Protein AF-A0A4Q0SVI5-F1 (afdb_monomer_lite)

Secondary structure (DSSP, 8-state):
-----HHHHHHHHHHHHHHHHHHHHTTS-HHHHHHHHHHH---

Sequence (43 aa):
MATNSAIANEAIERIGALCQIERDIRGKPAELRCEVRQARARP

pLDDT: mean 90.86, std 12.01, range [46.56, 98.44]

Radius of gyration: 13.31 Å; chains: 1; bounding box: 21×15×41 Å

Organism: NCBI:txid2479048

Foldseek 3Di:
DPDPDPVVVVVVVLVVQVVVLCVVCPPPDPVVNVVSCVVRSDD

Structure (mmCIF, N/CA/C/O backbone):
data_AF-A0A4Q0SVI5-F1
#
_entry.id   AF-A0A4Q0SVI5-F1
#
loop_
_atom_site.group_PDB
_atom_site.id
_atom_site.type_symbol
_atom_site.label_atom_id
_atom_site.label_alt_id
_atom_site.label_comp_id
_atom_site.label_asym_id
_atom_site.label_entity_id
_atom_site.label_seq_id
_atom_site.pdbx_PDB_ins_code
_atom_site.Cartn_x
_atom_site.Cartn_y
_atom_site.Cartn_z
_atom_site.occupancy
_atom_site.B_iso_or_equiv
_atom_site.auth_seq_id
_atom_site.auth_comp_id
_atom_site.auth_asym_id
_atom_site.auth_atom_id
_atom_site.pdbx_PDB_model_num
ATOM 1 N N . MET A 1 1 ? 5.722 6.429 -27.761 1.00 46.56 1 MET A N 1
ATOM 2 C CA . MET A 1 1 ? 5.532 4.990 -27.489 1.00 46.56 1 MET A CA 1
ATOM 3 C C . MET A 1 1 ? 6.157 4.694 -26.144 1.00 46.56 1 MET A C 1
ATOM 5 O O . MET A 1 1 ? 7.300 5.086 -25.948 1.00 46.56 1 MET A O 1
ATOM 9 N N . ALA A 1 2 ? 5.412 4.089 -25.217 1.00 59.94 2 ALA A N 1
ATOM 10 C CA . ALA A 1 2 ? 6.012 3.535 -24.010 1.00 59.94 2 ALA A CA 1
ATOM 11 C C . ALA A 1 2 ? 7.068 2.508 -24.442 1.00 59.94 2 ALA A C 1
ATOM 13 O O . ALA A 1 2 ? 6.814 1.690 -25.326 1.00 59.94 2 ALA A O 1
ATOM 14 N N . THR A 1 3 ? 8.274 2.602 -23.895 1.00 62.22 3 THR A N 1
ATOM 15 C CA . THR A 1 3 ? 9.275 1.547 -24.027 1.00 62.22 3 THR A CA 1
ATOM 16 C C . THR A 1 3 ? 8.650 0.253 -23.496 1.00 62.22 3 THR A C 1
ATOM 18 O O . THR A 1 3 ? 8.136 0.250 -22.382 1.00 62.22 3 THR A O 1
ATOM 21 N N . ASN A 1 4 ? 8.677 -0.843 -24.268 1.00 69.81 4 ASN A N 1
ATOM 22 C CA . ASN A 1 4 ? 8.224 -2.189 -23.855 1.00 69.81 4 ASN A CA 1
ATOM 23 C C . ASN A 1 4 ? 9.155 -2.802 -22.779 1.00 69.81 4 ASN A C 1
ATOM 25 O O . ASN A 1 4 ? 9.546 -3.965 -22.840 1.00 69.81 4 ASN A O 1
ATOM 29 N N . SER A 1 5 ? 9.583 -1.994 -21.812 1.00 85.88 5 SER A N 1
ATOM 30 C CA . SER A 1 5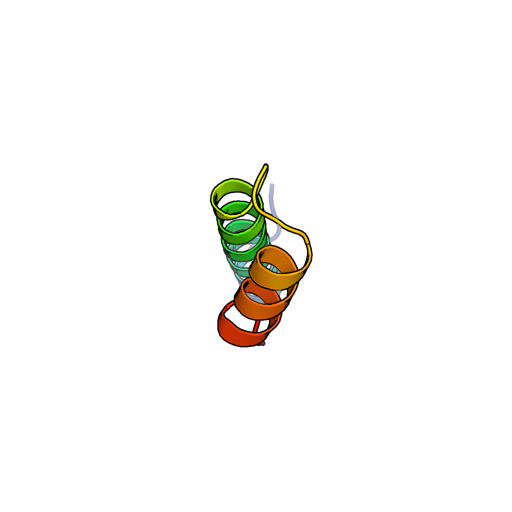 ? 10.428 -2.408 -20.705 1.00 85.88 5 SER A CA 1
ATOM 31 C C . SER A 1 5 ? 9.570 -3.161 -19.698 1.00 85.88 5 SER A C 1
ATOM 33 O O . SER A 1 5 ? 8.674 -2.581 -19.085 1.00 85.88 5 SER A O 1
ATOM 35 N N . ALA A 1 6 ? 9.864 -4.446 -19.505 1.00 87.50 6 ALA A N 1
ATOM 36 C CA . ALA A 1 6 ? 9.194 -5.273 -18.504 1.00 87.50 6 ALA A CA 1
ATOM 37 C C . ALA A 1 6 ? 9.273 -4.642 -17.100 1.00 87.50 6 ALA A C 1
ATOM 39 O O . ALA A 1 6 ? 8.275 -4.592 -16.390 1.00 87.50 6 ALA A O 1
ATOM 40 N N . ILE A 1 7 ? 10.422 -4.049 -16.761 1.00 90.19 7 ILE A N 1
ATOM 41 C CA . ILE A 1 7 ? 10.645 -3.355 -15.484 1.00 90.19 7 ILE A CA 1
ATOM 42 C C . ILE A 1 7 ? 9.753 -2.112 -15.363 1.00 90.19 7 ILE A C 1
ATOM 44 O O . ILE A 1 7 ? 9.257 -1.802 -14.283 1.00 90.19 7 ILE A O 1
ATOM 48 N N . ALA A 1 8 ? 9.526 -1.387 -16.464 1.00 91.19 8 ALA A N 1
ATOM 49 C CA . ALA A 1 8 ? 8.648 -0.219 -16.441 1.00 91.19 8 ALA A CA 1
ATOM 50 C C . ALA A 1 8 ? 7.186 -0.621 -16.199 1.00 91.19 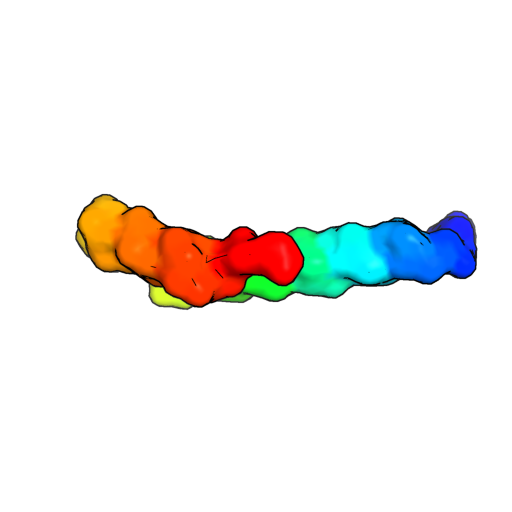8 ALA A C 1
ATOM 52 O O . ALA A 1 8 ? 6.496 0.041 -15.427 1.00 91.19 8 ALA A O 1
ATOM 53 N N . ASN A 1 9 ? 6.731 -1.716 -16.811 1.00 91.94 9 ASN A N 1
ATOM 54 C CA . ASN A 1 9 ? 5.378 -2.229 -16.595 1.00 91.94 9 ASN A CA 1
ATOM 55 C C . ASN A 1 9 ? 5.180 -2.709 -15.152 1.00 91.94 9 ASN A C 1
ATOM 57 O 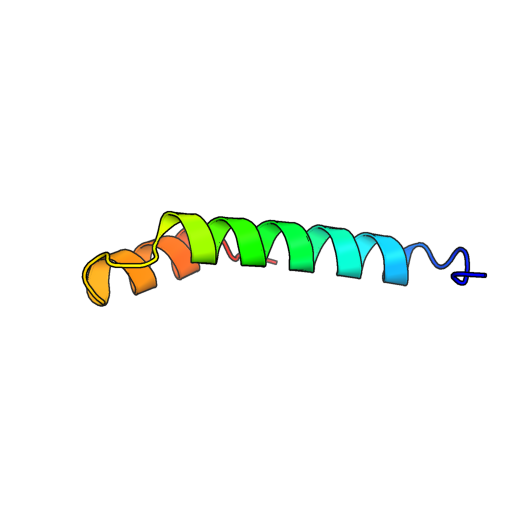O . ASN A 1 9 ? 4.219 -2.295 -14.509 1.00 91.94 9 ASN A O 1
ATOM 61 N N . GLU A 1 10 ? 6.125 -3.482 -14.612 1.00 92.94 10 GLU A N 1
ATOM 62 C CA . GLU A 1 10 ? 6.095 -3.932 -13.213 1.00 92.94 10 GLU A CA 1
ATOM 63 C C . GLU A 1 10 ? 6.055 -2.744 -12.238 1.00 92.94 10 GLU A C 1
ATOM 65 O O . GLU A 1 10 ? 5.268 -2.720 -11.287 1.00 92.94 10 GLU A O 1
ATOM 70 N N . ALA A 1 11 ? 6.847 -1.701 -12.507 1.00 93.69 11 ALA A N 1
ATOM 71 C CA . ALA A 1 11 ? 6.831 -0.486 -11.703 1.00 93.69 11 ALA A CA 1
ATOM 72 C C . ALA A 1 11 ? 5.460 0.210 -11.739 1.00 93.69 11 ALA A C 1
ATOM 74 O O . ALA A 1 11 ? 4.953 0.618 -10.692 1.00 93.69 11 ALA A O 1
ATOM 75 N N . ILE A 1 12 ? 4.837 0.328 -12.917 1.00 94.50 12 ILE A N 1
ATOM 76 C CA . ILE A 1 12 ? 3.505 0.932 -13.070 1.00 94.50 12 ILE A CA 1
ATOM 77 C C . ILE A 1 12 ? 2.450 0.127 -12.303 1.00 94.50 12 ILE A C 1
ATOM 79 O O . ILE A 1 12 ? 1.638 0.716 -11.587 1.00 94.50 12 ILE A O 1
ATOM 83 N N . GLU A 1 13 ? 2.472 -1.201 -12.407 1.00 94.50 13 GLU A N 1
ATOM 84 C CA . GLU A 1 13 ? 1.542 -2.081 -11.693 1.00 94.50 13 GLU A CA 1
ATOM 85 C C . GLU A 1 13 ? 1.682 -1.934 -10.176 1.00 94.50 13 GLU A C 1
ATOM 87 O O . GLU A 1 13 ? 0.689 -1.727 -9.468 1.00 94.50 13 GLU A O 1
ATOM 92 N N . ARG A 1 14 ? 2.921 -1.940 -9.674 1.00 94.69 14 ARG A N 1
ATOM 93 C CA . ARG A 1 14 ? 3.206 -1.773 -8.247 1.00 94.69 14 ARG A CA 1
ATOM 94 C C . ARG A 1 14 ? 2.778 -0.400 -7.730 1.00 94.69 14 ARG A C 1
ATOM 96 O O . ARG A 1 14 ? 2.172 -0.311 -6.663 1.00 94.6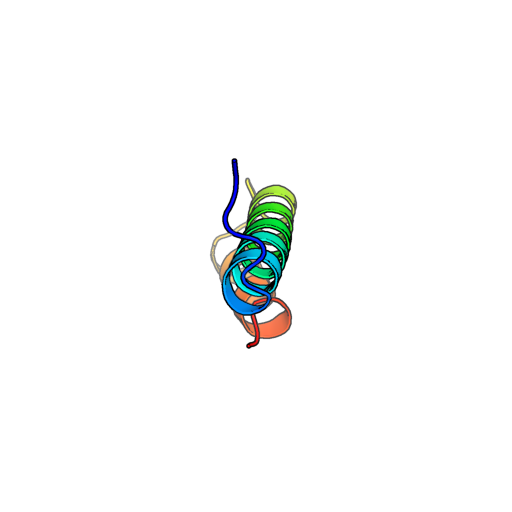9 14 ARG A O 1
ATOM 103 N N . ILE A 1 15 ? 3.015 0.667 -8.495 1.00 95.44 15 ILE A N 1
ATOM 104 C CA . ILE A 1 15 ? 2.521 2.015 -8.165 1.00 95.44 15 ILE A CA 1
ATOM 105 C C . ILE A 1 15 ? 0.988 2.022 -8.120 1.00 95.44 15 ILE A C 1
ATOM 107 O O . ILE A 1 15 ? 0.399 2.551 -7.175 1.00 95.44 15 ILE A O 1
ATOM 111 N N . GLY A 1 16 ? 0.335 1.396 -9.101 1.00 96.25 16 GLY A N 1
ATOM 112 C CA . GLY A 1 16 ? -1.119 1.263 -9.145 1.00 96.25 16 GLY A CA 1
ATOM 113 C C . GLY A 1 16 ? -1.686 0.591 -7.892 1.00 96.25 16 GLY A C 1
ATOM 114 O O . GLY A 1 16 ? -2.639 1.106 -7.298 1.00 96.25 16 GLY A O 1
ATOM 115 N N . ALA A 1 17 ? -1.069 -0.509 -7.452 1.00 95.88 17 ALA A N 1
ATOM 116 C CA . ALA A 1 17 ? -1.448 -1.226 -6.236 1.00 95.88 17 ALA A CA 1
ATOM 117 C C . ALA A 1 17 ? -1.307 -0.353 -4.977 1.00 95.88 17 ALA A C 1
ATOM 119 O O . ALA A 1 17 ? -2.234 -0.281 -4.165 1.00 95.88 17 ALA A O 1
ATOM 120 N N . LEU A 1 18 ? -0.198 0.381 -4.844 1.00 96.50 18 LEU A N 1
ATOM 121 C CA . LEU A 1 18 ? 0.014 1.310 -3.729 1.00 96.50 18 LEU A CA 1
ATOM 122 C C . LEU A 1 18 ? -1.033 2.432 -3.713 1.00 96.50 18 LEU A C 1
ATOM 124 O O . LEU A 1 18 ? -1.598 2.740 -2.664 1.00 96.50 18 LEU A O 1
ATOM 128 N N . CYS A 1 19 ? -1.369 3.003 -4.872 1.00 97.00 19 CYS A N 1
ATOM 129 C CA . CYS A 1 19 ? -2.409 4.025 -4.958 1.00 97.00 19 CYS A CA 1
ATOM 130 C C . CYS A 1 19 ? -3.800 3.506 -4.559 1.00 97.00 19 CYS A C 1
ATOM 132 O O . CYS A 1 19 ? -4.591 4.277 -4.015 1.00 97.00 19 CYS A O 1
ATOM 134 N N . GLN A 1 20 ? -4.120 2.232 -4.816 1.00 97.81 20 GLN A N 1
ATOM 135 C CA . GLN A 1 20 ? -5.366 1.636 -4.318 1.00 97.81 20 GLN A CA 1
ATOM 136 C C . GLN A 1 20 ? -5.363 1.532 -2.792 1.00 97.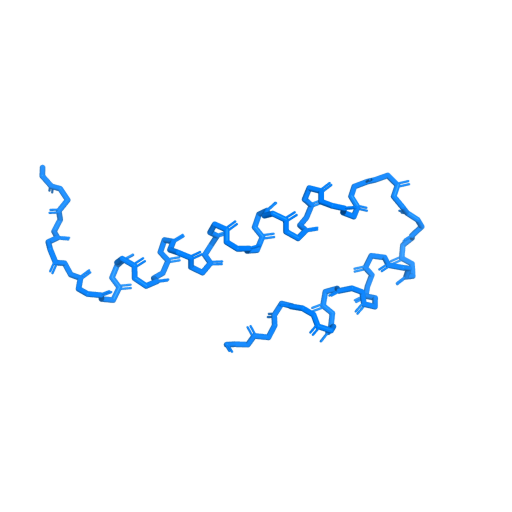81 20 GLN A C 1
ATOM 138 O O . GLN A 1 20 ? -6.331 1.940 -2.157 1.00 97.81 20 GLN A O 1
ATOM 143 N N . ILE A 1 21 ? -4.258 1.072 -2.197 1.00 97.00 21 ILE A N 1
ATOM 144 C CA . ILE A 1 21 ? -4.123 0.992 -0.734 1.00 97.00 21 ILE A CA 1
ATOM 145 C C . ILE A 1 21 ? -4.351 2.370 -0.098 1.00 97.00 21 ILE A C 1
ATOM 147 O O . ILE A 1 21 ? -5.110 2.482 0.862 1.00 97.00 21 ILE A O 1
ATOM 151 N N . GLU A 1 22 ? -3.756 3.428 -0.653 1.00 97.56 22 GLU A N 1
ATOM 152 C CA . GLU A 1 22 ? -3.935 4.792 -0.143 1.00 97.56 22 GLU A CA 1
ATOM 153 C C . GLU A 1 22 ? -5.378 5.297 -0.277 1.00 97.56 22 GLU A C 1
ATOM 155 O O . GLU A 1 22 ? -5.885 5.971 0.626 1.00 97.56 22 GLU A O 1
ATOM 160 N N . ARG A 1 23 ? -6.070 4.945 -1.369 1.00 98.12 23 ARG A N 1
ATOM 161 C CA . ARG A 1 23 ? -7.502 5.241 -1.528 1.00 98.12 23 ARG A CA 1
ATOM 162 C C . ARG A 1 23 ? -8.340 4.550 -0.453 1.00 98.12 23 ARG A C 1
ATOM 164 O O . ARG A 1 23 ? -9.172 5.215 0.159 1.00 98.12 23 ARG A O 1
ATOM 171 N N . ASP A 1 24 ? -8.078 3.274 -0.175 1.00 97.62 24 ASP A N 1
ATOM 172 C CA . ASP A 1 24 ? -8.826 2.470 0.803 1.00 97.62 24 ASP A CA 1
ATOM 173 C C . ASP A 1 24 ? -8.710 2.995 2.242 1.00 97.62 24 ASP A C 1
ATOM 175 O O . ASP A 1 24 ? -9.592 2.757 3.076 1.00 97.62 24 ASP A O 1
ATOM 179 N N . ILE A 1 25 ? -7.588 3.637 2.579 1.00 97.75 25 ILE A N 1
ATOM 180 C CA . ILE A 1 25 ? -7.283 4.071 3.952 1.00 97.75 25 ILE A CA 1
ATOM 181 C C . ILE A 1 25 ? -7.445 5.572 4.176 1.00 97.75 25 ILE A C 1
ATOM 183 O O . ILE A 1 25 ? -7.261 6.058 5.297 1.00 97.75 25 ILE A O 1
ATOM 187 N N . ARG A 1 26 ? -7.812 6.327 3.138 1.00 97.56 26 ARG A N 1
ATOM 188 C CA . ARG A 1 26 ? -8.070 7.762 3.253 1.00 97.56 26 ARG A CA 1
ATOM 189 C C . ARG A 1 26 ? -9.210 8.021 4.245 1.00 97.56 26 ARG A C 1
ATOM 191 O O . ARG A 1 26 ? -10.230 7.345 4.232 1.00 97.56 26 ARG A O 1
ATOM 198 N N . GLY A 1 27 ? -9.024 9.004 5.128 1.00 97.75 27 GLY A N 1
ATOM 199 C CA . GLY A 1 27 ? -10.009 9.373 6.155 1.00 97.75 27 GLY A CA 1
ATOM 200 C C . GLY A 1 27 ? -10.034 8.468 7.395 1.00 97.75 27 GLY A C 1
ATOM 201 O O . GLY A 1 27 ? -10.677 8.821 8.377 1.00 97.75 27 GLY A O 1
ATOM 202 N N . LYS A 1 28 ? -9.303 7.345 7.400 1.00 98.06 28 LYS A N 1
ATOM 203 C CA . LYS A 1 28 ? -9.171 6.470 8.578 1.00 98.06 28 LYS A CA 1
ATOM 204 C C . LYS A 1 28 ? -8.192 7.050 9.606 1.00 98.06 28 LYS A C 1
ATOM 206 O O . LYS A 1 28 ? -7.345 7.852 9.210 1.00 98.06 28 LYS A O 1
ATOM 211 N N . PRO A 1 29 ? -8.237 6.643 10.889 1.00 98.44 29 PRO A N 1
ATOM 212 C CA . PRO A 1 29 ? -7.254 7.042 11.900 1.00 98.44 29 PRO A CA 1
ATOM 213 C C . PRO A 1 29 ? -5.812 6.731 11.490 1.00 98.44 29 PRO A C 1
ATOM 215 O O . PRO A 1 29 ? -5.558 5.782 10.752 1.00 98.44 29 PRO A O 1
ATOM 218 N N . ALA A 1 30 ? -4.857 7.531 11.970 1.00 97.38 30 ALA A N 1
ATOM 219 C CA . ALA A 1 30 ? -3.453 7.422 11.566 1.00 97.38 30 ALA A CA 1
ATOM 220 C C . ALA A 1 30 ? -2.841 6.044 11.848 1.00 97.38 30 ALA A C 1
ATOM 222 O O . ALA A 1 30 ? -2.112 5.529 11.002 1.00 97.38 30 ALA A O 1
ATOM 223 N N . GLU A 1 31 ? -3.188 5.450 12.986 1.00 98.12 31 GLU A N 1
ATOM 224 C CA . GLU A 1 31 ? -2.753 4.113 13.391 1.00 98.12 31 GLU A CA 1
ATOM 225 C C . GLU A 1 31 ? -3.216 3.048 12.391 1.00 98.12 31 GLU A C 1
ATOM 227 O O . GLU A 1 31 ? -2.385 2.377 11.785 1.00 98.12 31 GLU A O 1
ATOM 232 N N . LEU A 1 32 ? -4.512 3.023 12.065 1.00 97.69 32 LEU A N 1
ATOM 233 C CA . LEU A 1 32 ? -5.064 2.103 11.069 1.00 97.69 32 LEU A CA 1
ATOM 234 C C . LEU A 1 32 ? -4.441 2.299 9.675 1.00 97.69 32 LEU A C 1
ATOM 236 O O . LEU A 1 32 ? -4.194 1.334 8.954 1.00 97.69 32 LEU A O 1
ATOM 240 N N . ARG A 1 33 ? -4.143 3.543 9.272 1.00 97.75 33 ARG A N 1
ATOM 241 C CA . ARG A 1 33 ? -3.416 3.789 8.012 1.00 97.75 33 ARG A CA 1
ATOM 242 C C . ARG A 1 33 ? -2.002 3.201 8.050 1.00 97.75 33 ARG A C 1
ATOM 244 O O . ARG A 1 33 ? -1.536 2.685 7.038 1.00 97.75 33 ARG A O 1
ATOM 251 N N . CYS A 1 34 ? -1.313 3.310 9.184 1.00 96.69 34 CYS A N 1
ATOM 252 C CA . CYS A 1 34 ? 0.031 2.769 9.374 1.00 96.69 34 CYS A CA 1
ATOM 253 C C . CYS A 1 34 ? 0.027 1.239 9.299 1.00 96.69 34 CYS A C 1
ATOM 255 O O . CYS A 1 34 ? 0.754 0.665 8.488 1.00 96.69 34 CYS A O 1
ATOM 257 N N . GLU A 1 35 ? -0.851 0.594 10.067 1.00 97.25 35 GLU A N 1
ATOM 258 C CA . GLU A 1 35 ? -1.011 -0.863 10.085 1.00 97.25 35 GLU A CA 1
ATOM 259 C C . GLU A 1 35 ? -1.275 -1.418 8.686 1.00 97.25 35 GLU A C 1
ATOM 261 O O . GLU A 1 35 ? -0.612 -2.355 8.239 1.00 97.25 35 GLU A O 1
ATOM 266 N N . VAL A 1 36 ? -2.198 -0.792 7.950 1.00 96.75 36 VAL A N 1
ATOM 267 C CA . VAL A 1 36 ? -2.550 -1.238 6.603 1.00 96.75 36 VAL A CA 1
ATOM 268 C C . VAL A 1 36 ? -1.371 -1.124 5.635 1.00 96.75 36 VAL A C 1
ATOM 270 O O . VAL A 1 36 ? -1.155 -2.047 4.848 1.00 96.75 36 VAL A O 1
ATOM 273 N N . ARG A 1 37 ? -0.579 -0.044 5.687 1.00 96.06 37 ARG A N 1
ATOM 274 C CA . ARG A 1 37 ? 0.631 0.070 4.853 1.00 96.06 37 ARG A CA 1
ATOM 275 C C . ARG A 1 37 ? 1.627 -1.036 5.171 1.00 96.06 37 ARG A C 1
ATOM 277 O O . ARG A 1 37 ? 2.103 -1.689 4.250 1.00 96.06 37 ARG A O 1
ATOM 284 N N . GLN A 1 38 ? 1.884 -1.302 6.448 1.00 95.00 38 GLN A N 1
ATOM 285 C CA . GLN A 1 38 ? 2.828 -2.351 6.844 1.00 95.00 38 GLN A CA 1
ATOM 286 C C . GLN A 1 38 ? 2.359 -3.754 6.440 1.00 95.00 38 GLN A C 1
ATOM 288 O O . GLN A 1 38 ? 3.168 -4.613 6.083 1.00 95.00 38 GLN A O 1
ATOM 293 N N . ALA A 1 39 ? 1.046 -3.986 6.457 1.00 95.25 39 ALA A N 1
ATOM 294 C CA . ALA A 1 39 ? 0.464 -5.254 6.045 1.00 95.25 39 ALA A CA 1
ATOM 295 C C . ALA A 1 39 ? 0.444 -5.440 4.517 1.00 95.25 39 ALA A C 1
ATOM 297 O O . ALA A 1 39 ? 0.681 -6.550 4.044 1.00 95.25 39 ALA A O 1
ATOM 298 N N . ARG A 1 40 ? 0.148 -4.382 3.744 1.00 95.00 40 ARG A N 1
ATOM 299 C CA . ARG A 1 40 ? -0.213 -4.492 2.314 1.00 95.00 40 ARG A CA 1
ATOM 300 C C . ARG A 1 40 ? 0.781 -3.876 1.329 1.00 95.00 40 ARG A C 1
ATOM 302 O O . ARG A 1 40 ? 0.779 -4.289 0.178 1.00 95.00 40 ARG A O 1
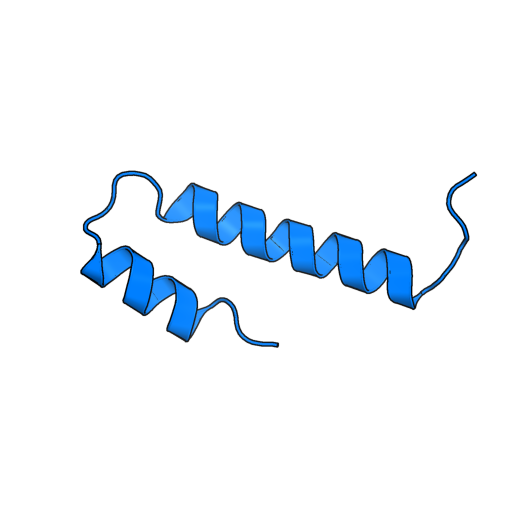ATOM 309 N N . ALA A 1 41 ? 1.620 -2.921 1.728 1.00 89.56 41 ALA A N 1
ATOM 310 C CA . ALA A 1 41 ? 2.544 -2.218 0.824 1.00 89.56 41 ALA A CA 1
ATOM 311 C C . ALA A 1 41 ? 3.903 -2.931 0.650 1.00 89.56 41 ALA A C 1
ATOM 313 O O . ALA A 1 41 ? 4.903 -2.289 0.322 1.00 89.56 41 ALA A O 1
ATOM 314 N N . ARG A 1 42 ? 3.957 -4.245 0.921 1.00 76.00 42 ARG A N 1
ATOM 315 C CA . ARG A 1 42 ? 5.189 -5.047 0.857 1.00 76.00 42 ARG A CA 1
ATOM 316 C C . ARG A 1 42 ? 5.789 -5.069 -0.561 1.00 76.00 42 ARG A C 1
ATOM 318 O O . ARG A 1 42 ? 5.064 -4.782 -1.515 1.00 76.00 42 ARG A O 1
ATOM 325 N N . PRO A 1 43 ? 7.101 -5.359 -0.686 1.00 64.25 43 PRO A N 1
ATOM 326 C CA . PRO A 1 43 ? 7.773 -5.407 -1.973 1.00 64.25 43 PRO A CA 1
ATOM 327 C C . PRO A 1 43 ? 7.220 -6.420 -2.959 1.00 64.25 43 PRO A C 1
ATOM 329 O O . PRO A 1 43 ? 6.782 -7.496 -2.499 1.00 64.25 43 PRO A O 1
#